Protein AF-A0A353YY73-F1 (afdb_monomer_lite)

Secondary structure (DSSP, 8-state):
-HHHHHHHHHSTTHHHHHHHHT--PPPP---HHHHHHTTS-------

Radius of gyration: 18.43 Å; chains: 1; bounding box: 46×15×47 Å

pLDDT: mean 75.74, std 12.68, range [53.31, 91.25]

Foldseek 3Di:
DLVVQQCQCPDPPSVVVCVVVVPHRDDDDDPPPVVVVVVPPDPPDDD

Structure (mmCIF, N/CA/C/O backbone):
data_AF-A0A353YY73-F1
#
_entry.id   AF-A0A353YY73-F1
#
loop_
_atom_site.group_PDB
_atom_site.id
_atom_site.type_symbol
_atom_site.label_atom_id
_atom_site.label_alt_id
_atom_site.label_comp_id
_atom_site.label_asym_id
_atom_site.label_entity_id
_atom_site.label_seq_id
_atom_site.pdbx_PDB_ins_code
_atom_site.Cartn_x
_atom_site.Cartn_y
_atom_site.Cartn_z
_atom_site.occupancy
_atom_site.B_iso_or_equiv
_atom_site.auth_seq_id
_atom_site.auth_comp_id
_atom_site.auth_asym_id
_atom_site.auth_atom_id
_atom_site.pdbx_PDB_model_num
ATOM 1 N N . ALA A 1 1 ? -0.877 -9.467 9.199 1.00 67.50 1 ALA A N 1
ATOM 2 C CA . ALA A 1 1 ? -0.778 -9.849 7.775 1.00 67.50 1 ALA A CA 1
ATOM 3 C C . ALA A 1 1 ? -1.131 -8.694 6.823 1.00 67.50 1 ALA A C 1
ATOM 5 O O . ALA A 1 1 ? -0.214 -7.985 6.440 1.00 67.50 1 ALA A O 1
ATOM 6 N N . T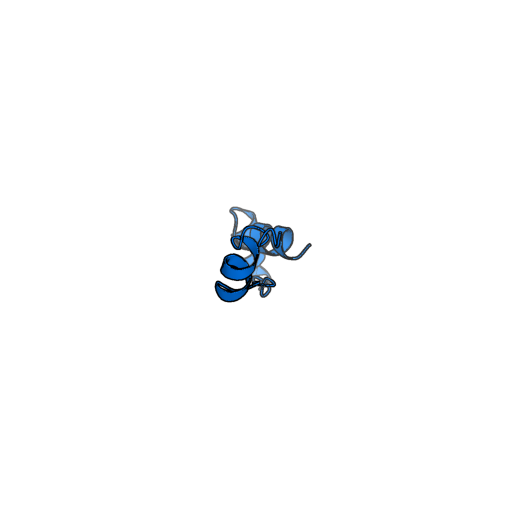HR A 1 2 ? -2.402 -8.413 6.486 1.00 74.19 2 THR A N 1
ATOM 7 C CA . THR A 1 2 ? -2.775 -7.415 5.442 1.00 74.19 2 THR A CA 1
ATOM 8 C C . THR A 1 2 ? -2.269 -5.991 5.719 1.00 74.19 2 THR A C 1
ATOM 10 O O . THR A 1 2 ? -1.796 -5.300 4.823 1.00 74.19 2 THR A O 1
ATOM 13 N N . LYS A 1 3 ? -2.286 -5.557 6.986 1.00 80.56 3 LYS A N 1
ATOM 14 C CA . LYS A 1 3 ? -1.753 -4.244 7.391 1.00 80.56 3 LYS A CA 1
ATOM 15 C C . LYS A 1 3 ? -0.242 -4.122 7.167 1.00 80.56 3 LYS A C 1
ATOM 17 O O . LYS A 1 3 ? 0.227 -3.099 6.681 1.00 80.56 3 LYS A O 1
ATOM 22 N N . GLU A 1 4 ? 0.510 -5.153 7.538 1.00 81.12 4 GLU A N 1
ATOM 23 C CA . GLU A 1 4 ? 1.974 -5.170 7.435 1.00 81.12 4 GLU A CA 1
ATOM 24 C C . GLU A 1 4 ? 2.419 -5.272 5.975 1.00 81.12 4 GLU A C 1
ATOM 26 O O . GLU A 1 4 ? 3.364 -4.594 5.582 1.00 81.12 4 GLU A O 1
ATOM 31 N N . PHE A 1 5 ? 1.696 -6.051 5.163 1.00 86.44 5 PHE A N 1
ATOM 32 C CA . PHE A 1 5 ? 1.909 -6.141 3.721 1.00 86.44 5 PHE A CA 1
ATOM 33 C C . PHE A 1 5 ? 1.706 -4.787 3.033 1.00 86.44 5 PHE A C 1
ATOM 35 O O . PHE A 1 5 ? 2.603 -4.308 2.345 1.00 86.44 5 PHE A O 1
ATOM 42 N N . ASN A 1 6 ? 0.578 -4.120 3.290 1.00 86.88 6 ASN A N 1
ATOM 43 C CA . ASN A 1 6 ? 0.298 -2.804 2.712 1.00 86.88 6 ASN A CA 1
ATOM 44 C C . ASN A 1 6 ? 1.333 -1.764 3.132 1.00 86.88 6 ASN A C 1
ATOM 46 O O . ASN A 1 6 ? 1.850 -1.037 2.291 1.00 86.88 6 ASN A O 1
ATOM 50 N N . ASN A 1 7 ? 1.705 -1.755 4.415 1.00 86.62 7 ASN A N 1
ATOM 51 C CA . ASN A 1 7 ? 2.759 -0.876 4.904 1.00 86.62 7 ASN A CA 1
ATOM 52 C C . ASN A 1 7 ? 4.104 -1.158 4.208 1.00 86.62 7 ASN A C 1
ATOM 54 O O . ASN A 1 7 ? 4.827 -0.230 3.870 1.00 86.62 7 ASN A O 1
ATOM 58 N N . SER A 1 8 ? 4.434 -2.424 3.942 1.00 84.69 8 SER A N 1
ATOM 59 C CA . SER A 1 8 ? 5.650 -2.792 3.208 1.00 84.69 8 SER A CA 1
ATOM 60 C C . SER A 1 8 ? 5.615 -2.341 1.741 1.00 84.69 8 SER A C 1
ATOM 62 O O . SER A 1 8 ? 6.625 -1.893 1.213 1.00 84.69 8 SER A O 1
ATOM 64 N N . VAL A 1 9 ? 4.455 -2.400 1.086 1.00 86.50 9 VAL A N 1
ATOM 65 C CA . VAL A 1 9 ? 4.279 -1.971 -0.313 1.00 86.50 9 VAL A CA 1
ATOM 66 C C . VAL A 1 9 ? 4.302 -0.444 -0.468 1.00 86.50 9 VAL A C 1
ATOM 68 O O . VAL A 1 9 ? 4.688 0.056 -1.521 1.00 86.50 9 VAL A O 1
ATOM 71 N N . GLU A 1 10 ? 3.915 0.310 0.562 1.00 88.12 10 GLU A N 1
ATOM 72 C CA . GLU A 1 10 ? 3.764 1.771 0.485 1.00 88.12 10 GLU A CA 1
ATOM 73 C C . GLU A 1 10 ? 4.955 2.558 1.071 1.00 88.12 10 GLU A C 1
ATOM 75 O O . GLU A 1 10 ? 5.157 3.720 0.709 1.00 88.12 10 GLU A O 1
ATOM 80 N N . VAL A 1 11 ? 5.786 1.946 1.924 1.00 91.25 11 VAL A N 1
ATOM 81 C CA . VAL A 1 11 ? 6.897 2.623 2.620 1.00 91.25 11 VAL A CA 1
ATOM 82 C C . VAL A 1 11 ? 8.230 2.483 1.872 1.00 91.25 11 VAL A C 1
ATOM 84 O O . VAL A 1 11 ? 8.582 1.421 1.358 1.00 91.25 11 VAL A O 1
ATOM 87 N N . PHE A 1 12 ? 9.011 3.567 1.832 1.00 89.81 12 PHE A N 1
ATOM 88 C CA . PHE A 1 12 ? 10.370 3.562 1.286 1.00 89.81 12 PHE A CA 1
ATOM 89 C C . PHE A 1 12 ? 11.323 2.714 2.152 1.00 89.81 12 PHE A C 1
ATOM 91 O O . PHE A 1 12 ? 11.275 2.825 3.378 1.00 89.81 12 PHE A O 1
ATOM 98 N N . PRO A 1 13 ? 12.240 1.924 1.559 1.00 88.00 13 PRO A N 1
ATOM 99 C CA . PRO A 1 13 ? 12.520 1.771 0.120 1.00 88.00 13 PRO A CA 1
ATOM 100 C C . PRO A 1 13 ? 11.705 0.672 -0.574 1.00 88.00 13 PRO A C 1
ATOM 102 O O . PRO A 1 13 ? 11.791 0.503 -1.790 1.00 88.00 13 PRO A O 1
ATOM 105 N N . SER A 1 14 ? 10.934 -0.095 0.190 1.00 87.56 14 SER A N 1
ATOM 106 C CA . SER A 1 14 ? 10.202 -1.263 -0.291 1.00 87.56 14 SER A CA 1
ATOM 107 C C . SER A 1 14 ? 9.177 -0.925 -1.376 1.00 87.56 14 SER A C 1
ATOM 109 O O . SER A 1 14 ? 8.976 -1.732 -2.280 1.00 87.56 14 SER A O 1
ATOM 111 N N . ASN A 1 15 ? 8.621 0.289 -1.378 1.00 86.12 15 ASN A N 1
ATOM 112 C CA . ASN A 1 15 ? 7.730 0.783 -2.431 1.00 86.12 15 ASN A CA 1
ATOM 113 C C . ASN A 1 15 ? 8.350 0.804 -3.845 1.00 86.12 15 ASN A C 1
ATOM 115 O O . ASN A 1 15 ? 7.628 0.670 -4.832 1.00 86.12 15 ASN A O 1
ATOM 119 N N . ILE A 1 16 ? 9.678 0.909 -3.965 1.00 88.06 16 ILE A N 1
ATOM 120 C CA . ILE A 1 16 ? 10.387 0.842 -5.252 1.00 88.06 16 ILE A CA 1
ATOM 121 C C . ILE A 1 16 ? 10.356 -0.588 -5.784 1.00 88.06 16 ILE A C 1
ATOM 123 O O . ILE A 1 16 ? 9.965 -0.825 -6.924 1.00 88.06 16 ILE A O 1
ATOM 127 N N . VAL A 1 17 ? 10.729 -1.554 -4.943 1.00 88.00 17 VAL A N 1
ATOM 128 C CA . VAL A 1 17 ? 10.688 -2.982 -5.284 1.00 88.00 17 VAL A CA 1
ATOM 129 C C . VAL A 1 17 ? 9.242 -3.408 -5.543 1.00 88.00 17 VAL A C 1
ATOM 131 O O . VAL A 1 17 ? 8.966 -4.098 -6.520 1.00 88.00 17 VAL A O 1
ATOM 134 N N . ALA A 1 18 ? 8.302 -2.924 -4.733 1.00 87.44 18 ALA A N 1
ATOM 135 C CA . ALA A 1 18 ? 6.882 -3.160 -4.933 1.00 87.44 18 ALA A CA 1
ATOM 136 C C . ALA A 1 18 ? 6.390 -2.634 -6.289 1.00 87.44 18 ALA A C 1
ATOM 138 O O . ALA A 1 18 ? 5.699 -3.357 -7.000 1.00 87.44 18 ALA A O 1
ATOM 139 N N . GLY A 1 19 ? 6.816 -1.435 -6.699 1.00 86.50 19 GLY A N 1
ATOM 140 C CA . GLY A 1 19 ? 6.520 -0.885 -8.022 1.00 86.50 19 GLY A CA 1
ATOM 141 C C . GLY A 1 19 ? 7.144 -1.684 -9.171 1.00 86.50 19 GLY A C 1
ATOM 142 O O . GLY A 1 19 ? 6.473 -1.931 -10.171 1.00 86.50 19 GLY A O 1
ATOM 143 N N . LEU A 1 20 ? 8.393 -2.137 -9.019 1.00 90.25 20 LEU A N 1
ATOM 144 C CA . LEU A 1 20 ? 9.105 -2.926 -10.035 1.00 90.25 20 LEU A CA 1
ATOM 145 C C . LEU A 1 20 ? 8.494 -4.319 -10.253 1.00 90.25 20 LEU A C 1
ATOM 147 O O . LEU A 1 20 ? 8.454 -4.793 -11.385 1.00 90.25 20 LEU A O 1
ATOM 151 N N . PHE A 1 21 ? 8.003 -4.962 -9.191 1.00 88.56 21 PHE A N 1
ATOM 152 C CA . PHE A 1 21 ? 7.389 -6.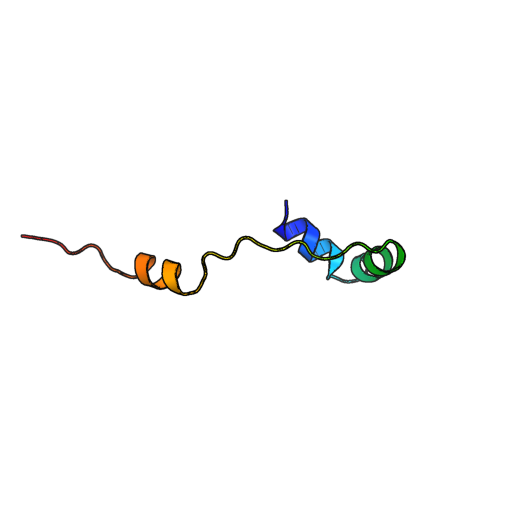296 -9.247 1.00 88.56 21 PHE A CA 1
ATOM 153 C C . PHE A 1 21 ? 5.851 -6.272 -9.276 1.00 88.56 21 PHE A C 1
ATOM 155 O O . PHE A 1 21 ? 5.217 -7.325 -9.292 1.00 88.56 21 PHE A O 1
ATOM 162 N N . GLY A 1 22 ? 5.235 -5.087 -9.308 1.00 88.31 22 GLY A N 1
ATOM 163 C CA . GLY A 1 22 ? 3.784 -4.925 -9.422 1.00 88.31 22 GLY A CA 1
ATOM 164 C C . GLY A 1 22 ? 2.987 -5.277 -8.161 1.00 88.31 22 GLY A C 1
ATOM 165 O O . GLY A 1 22 ? 1.781 -5.512 -8.259 1.00 88.31 22 GLY A O 1
ATOM 166 N N . PHE A 1 23 ? 3.617 -5.299 -6.985 1.00 88.44 23 PHE A N 1
ATOM 167 C CA . PHE A 1 23 ? 2.911 -5.470 -5.717 1.00 88.44 23 PHE A CA 1
ATOM 168 C C . PHE A 1 23 ? 2.050 -4.236 -5.420 1.00 88.44 23 PHE A C 1
ATOM 170 O O . PHE A 1 23 ? 2.515 -3.098 -5.483 1.00 88.44 23 PHE A O 1
ATOM 177 N N . LYS A 1 24 ?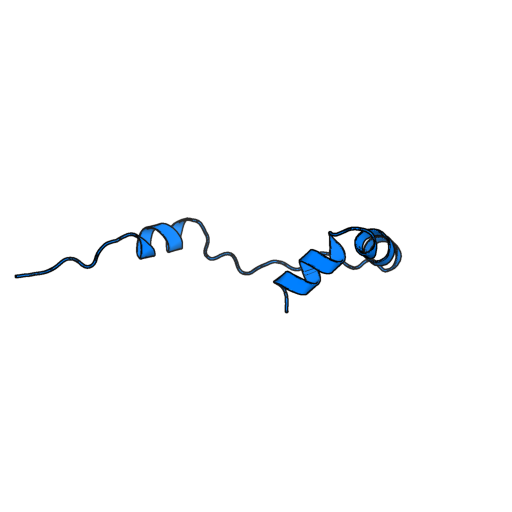 0.773 -4.464 -5.098 1.00 83.75 24 LYS A N 1
ATOM 178 C CA . LYS A 1 24 ? -0.213 -3.420 -4.790 1.00 83.75 24 LYS A CA 1
ATOM 179 C C . LYS A 1 24 ? -0.811 -3.667 -3.416 1.00 83.75 24 LYS A C 1
ATOM 181 O O . LYS A 1 24 ? -0.951 -4.818 -3.018 1.00 83.75 24 LYS A O 1
ATOM 186 N N . ARG A 1 25 ? -1.192 -2.591 -2.722 1.00 86.81 25 ARG A N 1
ATOM 187 C CA . ARG A 1 25 ? -1.902 -2.680 -1.442 1.00 86.81 25 ARG A CA 1
ATOM 188 C C . ARG A 1 25 ? -3.174 -3.522 -1.596 1.00 86.81 25 ARG A C 1
ATOM 190 O O . ARG A 1 25 ? -3.927 -3.354 -2.555 1.00 86.81 25 ARG A O 1
ATOM 197 N N . GLU A 1 26 ? -3.421 -4.395 -0.638 1.00 84.31 26 GLU A N 1
ATOM 198 C CA . GLU A 1 26 ? -4.664 -5.140 -0.500 1.00 84.31 26 GLU A CA 1
ATOM 199 C C . GLU A 1 26 ? -5.739 -4.285 0.178 1.00 84.31 26 GLU A C 1
ATOM 201 O O . GLU A 1 26 ? -5.451 -3.345 0.927 1.00 84.31 26 GLU A O 1
ATOM 206 N N . GLN A 1 27 ? -7.006 -4.604 -0.073 1.00 80.44 27 GLN A N 1
ATOM 207 C CA . GLN A 1 27 ? -8.116 -3.930 0.586 1.00 80.44 27 GLN A CA 1
ATOM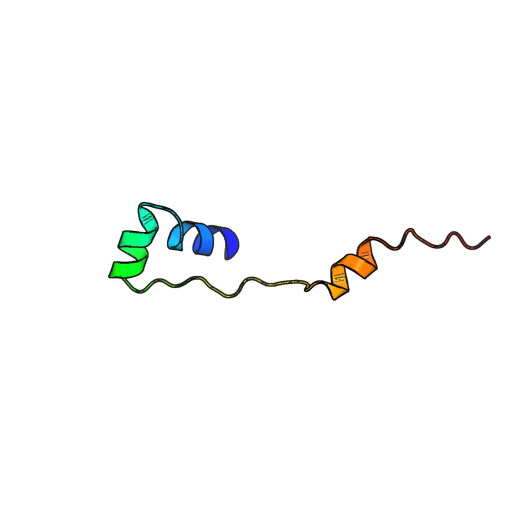 208 C C . GLN A 1 27 ? -8.126 -4.315 2.070 1.00 80.44 27 GLN A C 1
ATOM 210 O O . GLN A 1 27 ? -8.239 -5.487 2.425 1.00 80.44 27 GLN A O 1
ATOM 215 N N . MET A 1 28 ? -7.974 -3.323 2.947 1.00 79.81 28 MET A N 1
ATOM 216 C CA . MET A 1 28 ? -8.105 -3.549 4.383 1.00 79.81 28 MET A CA 1
ATOM 217 C C . MET A 1 28 ? -9.581 -3.739 4.726 1.00 79.81 28 MET A C 1
ATOM 219 O O . MET A 1 28 ? -10.448 -3.081 4.150 1.00 79.81 28 MET A O 1
ATOM 223 N N . PHE A 1 29 ? -9.855 -4.628 5.679 1.00 78.69 29 PHE A N 1
ATOM 224 C CA . PHE A 1 29 ? -11.169 -4.708 6.297 1.00 78.69 29 PHE A CA 1
ATOM 225 C C . PHE A 1 29 ? -11.414 -3.408 7.069 1.00 78.69 29 PHE A C 1
ATOM 227 O O . PHE A 1 29 ? -10.755 -3.146 8.076 1.00 78.69 29 PHE A O 1
ATOM 234 N N . ASP A 1 30 ? -12.310 -2.578 6.545 1.00 67.25 30 ASP A N 1
ATOM 235 C CA . ASP A 1 30 ? -12.767 -1.358 7.194 1.00 67.25 30 ASP A CA 1
ATOM 236 C C . ASP A 1 30 ? -14.132 -1.641 7.827 1.00 67.25 30 ASP A C 1
ATOM 238 O O . ASP A 1 30 ? -15.064 -2.054 7.140 1.00 67.25 30 ASP A O 1
ATOM 242 N N . LEU A 1 31 ? -14.238 -1.435 9.141 1.00 62.88 31 LEU A N 1
ATOM 243 C CA . LEU A 1 31 ? -15.501 -1.519 9.886 1.00 62.88 31 LEU A CA 1
ATOM 244 C C . LEU A 1 31 ? -16.442 -0.337 9.540 1.00 62.88 31 LEU A C 1
ATOM 246 O O . LEU A 1 31 ? -17.572 -0.249 10.017 1.00 62.88 31 LEU A O 1
ATOM 250 N N . GLY A 1 32 ? -15.990 0.602 8.701 1.00 62.62 32 GLY A N 1
ATOM 251 C CA . GLY A 1 32 ? -16.756 1.784 8.339 1.00 62.62 32 GLY A CA 1
ATOM 252 C C . GLY A 1 32 ? -16.988 2.708 9.538 1.00 62.62 32 GLY A C 1
ATOM 253 O O . GLY A 1 32 ? -16.665 2.414 10.692 1.00 62.62 32 GLY A O 1
ATOM 254 N N . VAL A 1 33 ? -17.544 3.885 9.265 1.00 58.91 33 VAL A N 1
ATOM 255 C CA . VAL A 1 33 ? -17.898 4.855 10.315 1.00 58.91 3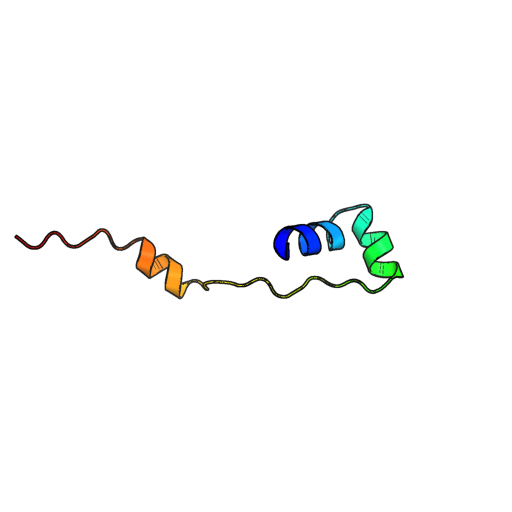3 VAL A CA 1
ATOM 256 C C . VAL A 1 33 ? -19.092 4.351 11.145 1.00 58.91 33 VAL A C 1
ATOM 258 O O . VAL A 1 33 ? -19.158 4.599 12.346 1.00 58.91 33 VAL A O 1
ATOM 261 N N . GLU A 1 34 ? -19.979 3.550 10.543 1.00 55.97 34 GLU A N 1
ATOM 262 C CA . GLU A 1 34 ? -21.213 3.046 11.168 1.00 55.97 34 GLU A CA 1
ATOM 263 C C . GLU A 1 34 ? -20.982 2.114 12.370 1.00 55.97 34 GLU A C 1
ATOM 265 O O . GLU A 1 34 ? -21.783 2.088 13.306 1.00 55.97 34 GLU A O 1
ATOM 270 N N . GLN A 1 35 ? -19.888 1.347 12.396 1.00 53.31 35 GLN A N 1
ATOM 271 C CA . GLN A 1 35 ? -19.608 0.442 13.519 1.00 53.31 35 GLN A CA 1
ATOM 272 C C . GLN A 1 35 ? -18.837 1.124 14.656 1.00 53.31 35 GLN A C 1
ATOM 274 O O . GLN A 1 35 ? -18.827 0.595 15.765 1.00 53.31 35 GLN A O 1
ATOM 279 N N . ARG A 1 36 ? -18.254 2.313 14.433 1.00 55.16 36 ARG A N 1
ATOM 280 C CA . ARG A 1 36 ? -17.676 3.128 15.517 1.00 55.16 36 ARG A CA 1
ATOM 281 C C . ARG A 1 36 ? -18.754 3.766 16.389 1.00 55.16 36 ARG A C 1
ATOM 283 O O . ARG A 1 36 ? -18.633 3.706 17.606 1.00 55.16 36 ARG A O 1
ATOM 290 N N . GLU A 1 37 ? -19.842 4.270 15.803 1.00 56.28 37 GLU A N 1
ATOM 291 C CA . GLU A 1 37 ? -20.941 4.859 16.591 1.00 56.28 37 GLU A CA 1
ATOM 292 C C . GLU A 1 37 ? -21.637 3.843 17.510 1.00 56.28 37 GLU A C 1
ATOM 294 O O . GLU A 1 37 ? -22.150 4.200 18.569 1.00 56.28 37 GLU A O 1
ATOM 299 N N . ASN A 1 38 ? -21.629 2.559 17.143 1.00 57.12 38 ASN A N 1
ATOM 300 C CA . ASN A 1 38 ? -22.186 1.499 17.984 1.00 57.12 38 ASN A CA 1
ATOM 301 C C .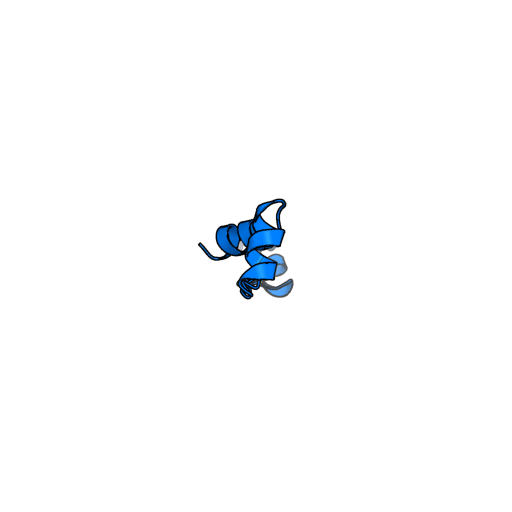 ASN A 1 38 ? -21.276 1.105 19.160 1.00 57.12 38 ASN A C 1
ATOM 303 O O . ASN A 1 38 ? -21.756 0.470 20.095 1.00 57.12 38 ASN A O 1
ATOM 307 N N . LEU A 1 39 ? -19.992 1.476 19.132 1.00 57.53 39 LEU A N 1
ATOM 308 C CA . LEU A 1 39 ? -19.038 1.200 20.211 1.00 57.53 39 LEU A CA 1
ATOM 309 C C . LEU A 1 39 ? -18.968 2.335 21.246 1.00 57.53 39 LEU A C 1
ATOM 311 O O . LEU A 1 39 ? -18.591 2.076 22.385 1.00 57.53 39 LEU A O 1
ATOM 315 N N . ASP A 1 40 ? -19.387 3.551 20.879 1.00 57.25 40 ASP A N 1
ATOM 316 C CA . ASP A 1 40 ? -19.452 4.715 21.780 1.00 57.25 40 ASP A CA 1
ATOM 317 C C . ASP A 1 40 ? -20.786 4.832 22.547 1.00 57.25 40 ASP A C 1
ATOM 319 O O . ASP A 1 40 ? -20.943 5.701 23.409 1.00 57.25 40 ASP A O 1
ATOM 323 N N . LYS A 1 41 ? -21.764 3.948 22.295 1.00 60.88 41 LYS A N 1
ATOM 324 C CA . LYS A 1 41 ? -22.980 3.880 23.120 1.00 60.88 41 LYS A CA 1
ATOM 325 C C . LYS A 1 41 ? -22.657 3.224 24.460 1.00 60.88 41 LYS A C 1
ATOM 327 O O . LYS A 1 41 ? -22.599 2.001 24.573 1.00 60.88 41 LYS A O 1
ATOM 332 N N . ALA A 1 42 ? -22.461 4.057 25.483 1.00 64.88 42 ALA A N 1
ATOM 333 C CA . ALA A 1 42 ? -22.406 3.626 26.875 1.00 64.88 42 ALA A CA 1
ATOM 334 C C . ALA A 1 42 ? -23.601 2.698 27.186 1.00 64.88 42 ALA A C 1
ATOM 336 O O . ALA A 1 42 ? -24.719 2.998 26.757 1.00 64.88 42 ALA A O 1
ATOM 337 N N . PRO A 1 43 ? -23.394 1.571 27.892 1.00 66.69 43 PRO A N 1
ATOM 338 C CA . PRO A 1 43 ? -24.468 0.626 28.166 1.00 66.69 43 PRO A CA 1
ATOM 339 C C . PRO A 1 43 ? -25.586 1.332 28.939 1.00 66.69 43 PRO A C 1
ATOM 341 O O . PRO A 1 43 ? -25.348 1.891 30.009 1.00 66.69 43 PRO A O 1
ATOM 344 N N . GLU A 1 44 ? -26.803 1.323 28.391 1.00 65.94 44 GLU A N 1
ATOM 345 C CA . GLU A 1 44 ? -27.981 1.851 29.077 1.00 65.94 44 GLU A CA 1
ATOM 346 C C . GLU A 1 44 ? -28.227 1.024 30.345 1.00 65.94 44 GLU A C 1
ATOM 348 O O . GLU A 1 44 ? -28.697 -0.115 30.289 1.00 65.94 44 GLU A O 1
ATOM 353 N N . ILE A 1 45 ? -27.884 1.597 31.500 1.00 64.56 45 ILE A N 1
ATOM 354 C CA . ILE A 1 45 ? -28.218 1.033 32.806 1.00 64.56 45 ILE A CA 1
ATOM 355 C C . ILE A 1 45 ? -29.734 1.168 32.966 1.00 64.56 45 ILE A C 1
ATOM 357 O O . ILE A 1 45 ? -30.250 2.253 33.236 1.00 64.56 45 ILE A O 1
ATOM 361 N N . LYS A 1 46 ? -30.452 0.064 32.763 1.00 66.38 46 LYS A N 1
ATOM 362 C CA . LYS A 1 46 ? -31.872 -0.047 33.105 1.00 66.38 46 LYS A CA 1
ATOM 363 C C . LYS A 1 46 ? -31.980 -0.393 34.592 1.00 66.38 46 LYS A C 1
ATOM 365 O O . LYS A 1 46 ? -31.460 -1.431 35.002 1.00 66.38 46 LYS A O 1
ATOM 370 N N . PHE A 1 47 ? -32.598 0.502 35.364 1.00 61.53 47 PHE A N 1
ATOM 371 C CA . PHE A 1 47 ? -33.018 0.266 36.750 1.00 61.53 47 PHE A CA 1
ATOM 372 C C . PHE A 1 47 ? -34.310 -0.550 36.799 1.00 61.53 47 PHE A C 1
ATOM 374 O O . PHE A 1 47 ? -35.149 -0.366 35.885 1.00 61.53 47 PHE A O 1
#

Sequence (47 aa):
ATKEFNNSVEVFPSNIVAGLFGFKREQMFDLGVEQRENLDKAPEIKF